Protein AF-A0AAD5MXT1-F1 (afdb_monomer_lite)

Structure (mmCIF, N/CA/C/O backbone):
data_AF-A0AAD5MXT1-F1
#
_entry.id   AF-A0AAD5MXT1-F1
#
loop_
_atom_site.group_PDB
_atom_site.id
_atom_site.type_symbol
_atom_site.label_atom_id
_atom_site.label_alt_id
_atom_site.label_comp_id
_atom_site.label_asym_id
_atom_site.label_entity_id
_atom_site.label_seq_id
_atom_site.pdbx_PDB_ins_code
_atom_site.Cartn_x
_atom_site.Cartn_y
_atom_site.Cartn_z
_atom_site.occupancy
_atom_site.B_iso_or_equiv
_atom_site.auth_seq_id
_atom_site.auth_comp_id
_atom_site.auth_asym_id
_atom_site.auth_atom_id
_atom_site.pdbx_PDB_model_num
ATOM 1 N N . MET A 1 1 ? -19.924 -10.671 -18.924 1.00 76.56 1 MET A N 1
ATOM 2 C CA . MET A 1 1 ? -18.960 -9.952 -18.059 1.00 76.56 1 MET A CA 1
ATOM 3 C C . MET A 1 1 ? -19.232 -8.459 -18.180 1.00 76.56 1 MET A C 1
ATOM 5 O O . MET A 1 1 ? -19.283 -7.972 -19.300 1.00 76.56 1 MET A O 1
ATOM 9 N N . LYS A 1 2 ? -19.501 -7.754 -17.072 1.00 89.62 2 LYS A N 1
ATOM 10 C CA . LYS A 1 2 ? -19.785 -6.307 -17.077 1.00 89.62 2 LYS A CA 1
ATOM 11 C C . LYS A 1 2 ? -18.537 -5.552 -16.626 1.00 89.62 2 LYS A C 1
ATOM 13 O O . LYS A 1 2 ? -18.068 -5.782 -15.517 1.00 89.62 2 LYS A O 1
ATOM 18 N N . LEU A 1 3 ? -18.019 -4.674 -17.481 1.00 90.25 3 LEU A N 1
ATOM 19 C CA . LEU A 1 3 ? -16.862 -3.827 -17.190 1.00 90.25 3 LEU A CA 1
ATOM 20 C C . LEU A 1 3 ? -17.314 -2.432 -16.747 1.00 90.25 3 LEU A C 1
ATOM 22 O O . LEU A 1 3 ? -18.352 -1.930 -17.187 1.00 90.25 3 LEU A O 1
ATOM 26 N N . TYR A 1 4 ? -16.527 -1.809 -15.876 1.00 90.69 4 TYR A N 1
ATOM 27 C CA . TYR A 1 4 ? -16.724 -0.433 -15.435 1.00 90.69 4 TYR A CA 1
ATOM 28 C C . TYR A 1 4 ? -15.491 0.386 -15.811 1.00 90.69 4 TYR A C 1
ATOM 30 O O . TYR A 1 4 ? -14.370 -0.090 -15.651 1.00 90.69 4 TYR A O 1
ATOM 38 N N . ASN A 1 5 ? -15.702 1.611 -16.297 1.00 92.31 5 ASN A N 1
ATOM 39 C CA . ASN A 1 5 ? -14.615 2.572 -16.447 1.00 92.31 5 ASN A CA 1
ATOM 40 C C . ASN A 1 5 ? -13.971 2.840 -15.078 1.00 92.31 5 ASN A C 1
ATOM 42 O O . ASN A 1 5 ? -14.668 2.879 -14.059 1.00 92.31 5 ASN A O 1
ATOM 46 N N . GLY A 1 6 ? -12.647 2.997 -15.058 1.00 91.06 6 GLY A N 1
ATOM 47 C CA . GLY A 1 6 ? -11.895 3.119 -13.811 1.00 91.06 6 GLY A CA 1
ATOM 48 C C . GLY A 1 6 ? -12.042 4.464 -13.100 1.00 91.06 6 GLY A C 1
ATOM 49 O O . GLY A 1 6 ? -11.763 4.549 -11.912 1.00 91.06 6 GLY A O 1
ATOM 50 N N . ASP A 1 7 ? -12.575 5.486 -13.766 1.00 92.06 7 ASP A N 1
ATOM 51 C CA . ASP A 1 7 ? -13.054 6.731 -13.146 1.00 92.06 7 ASP A CA 1
ATOM 52 C C . ASP A 1 7 ? -14.224 6.505 -12.169 1.00 92.06 7 ASP A C 1
ATOM 54 O O . ASP A 1 7 ? -14.456 7.313 -11.272 1.00 92.06 7 ASP A O 1
ATOM 58 N N . ARG A 1 8 ? -14.934 5.377 -12.296 1.00 93.94 8 ARG A N 1
ATOM 59 C CA . ARG A 1 8 ? -15.975 4.934 -11.354 1.00 93.94 8 ARG A CA 1
ATOM 60 C C . ARG A 1 8 ? -15.458 3.978 -10.284 1.00 93.94 8 ARG A C 1
ATOM 62 O O . ARG A 1 8 ? -16.256 3.451 -9.510 1.00 93.94 8 ARG A O 1
ATOM 69 N N . ILE A 1 9 ? -14.155 3.713 -10.259 1.00 93.69 9 ILE A N 1
ATOM 70 C CA . ILE A 1 9 ? -13.529 2.779 -9.330 1.00 93.69 9 ILE A CA 1
ATOM 71 C C . ILE A 1 9 ? -12.628 3.569 -8.392 1.00 93.69 9 ILE A C 1
ATOM 73 O O . ILE A 1 9 ? -11.723 4.278 -8.822 1.00 93.69 9 ILE A O 1
ATOM 77 N N . ARG A 1 10 ? -12.855 3.392 -7.090 1.00 94.88 10 ARG A N 1
ATOM 78 C CA . ARG A 1 10 ? -11.900 3.785 -6.060 1.00 94.88 10 ARG A CA 1
ATOM 79 C C . ARG A 1 10 ? -11.276 2.535 -5.475 1.00 94.88 10 ARG A C 1
ATOM 81 O O . ARG A 1 10 ? -11.991 1.684 -4.950 1.00 94.88 10 ARG A O 1
ATOM 88 N N . LEU A 1 11 ? -9.957 2.445 -5.556 1.00 95.50 11 LEU A N 1
ATOM 89 C CA . LEU A 1 11 ? -9.188 1.350 -4.987 1.00 95.50 11 LEU A CA 1
ATOM 90 C C . LEU A 1 11 ? -8.429 1.853 -3.762 1.00 95.50 11 LEU A C 1
ATOM 92 O O . LEU A 1 11 ? -7.671 2.816 -3.848 1.00 95.50 11 LEU A O 1
ATOM 96 N N . VAL A 1 12 ? -8.622 1.184 -2.630 1.00 96.25 12 VAL A N 1
ATOM 97 C CA . VAL A 1 12 ? -7.843 1.414 -1.412 1.00 96.25 12 VAL A CA 1
ATOM 98 C C . VAL A 1 12 ? -7.302 0.077 -0.940 1.00 96.25 12 VAL A C 1
ATOM 100 O O . VAL A 1 12 ? -8.065 -0.872 -0.763 1.00 96.25 12 VAL A O 1
ATOM 103 N N . THR A 1 13 ? -5.992 0.003 -0.738 1.00 96.75 13 THR A N 1
ATOM 104 C CA . THR A 1 13 ? -5.317 -1.193 -0.220 1.00 96.75 13 THR A CA 1
ATOM 105 C C . THR A 1 13 ? -4.475 -0.847 0.998 1.00 96.75 13 THR A C 1
ATOM 107 O O . THR A 1 13 ? -3.973 0.269 1.093 1.00 96.75 13 THR A O 1
ATOM 110 N N . PHE A 1 14 ? -4.264 -1.811 1.889 1.00 96.06 14 PHE A N 1
ATOM 111 C CA . PHE A 1 14 ? -3.493 -1.651 3.124 1.00 96.06 14 PHE A CA 1
ATOM 112 C C . PHE A 1 14 ? -2.289 -2.584 3.087 1.00 96.06 14 PHE A C 1
ATOM 114 O O . PHE A 1 14 ? -2.472 -3.773 2.832 1.00 96.06 14 PHE A O 1
ATOM 121 N N . GLY A 1 15 ? -1.081 -2.048 3.275 1.00 95.12 15 GLY A N 1
ATOM 122 C CA . GLY A 1 15 ? 0.143 -2.858 3.309 1.00 95.12 15 GLY A CA 1
ATOM 123 C C . GLY A 1 15 ? 0.379 -3.648 2.026 1.00 95.12 15 GLY A C 1
ATOM 124 O O . GLY A 1 15 ? 0.850 -4.777 2.074 1.00 95.12 15 GLY A O 1
ATOM 125 N N . GLN A 1 16 ? -0.044 -3.102 0.883 1.00 96.12 16 GLN A N 1
ATOM 126 C CA . GLN A 1 16 ? 0.029 -3.804 -0.394 1.00 96.12 16 GLN A CA 1
ATOM 127 C C . GLN A 1 16 ? 1.500 -3.989 -0.795 1.00 96.12 16 GLN A C 1
ATOM 129 O O . GLN A 1 16 ? 2.206 -2.981 -0.843 1.00 96.12 16 GLN A O 1
ATOM 134 N N . PRO A 1 17 ? 1.947 -5.215 -1.123 1.00 95.25 17 PRO A N 1
ATOM 135 C CA . PRO A 1 17 ? 3.255 -5.437 -1.732 1.00 95.25 17 PRO A CA 1
ATOM 136 C C . PRO A 1 17 ? 3.327 -4.820 -3.134 1.00 95.25 17 PRO A C 1
ATOM 138 O O . PRO A 1 17 ? 2.305 -4.461 -3.719 1.00 95.25 17 PRO A O 1
ATOM 141 N N . ARG A 1 18 ? 4.525 -4.724 -3.711 1.00 94.94 18 ARG A N 1
ATOM 142 C CA . ARG A 1 18 ? 4.672 -4.424 -5.140 1.00 94.94 18 ARG A CA 1
ATOM 143 C C . ARG A 1 18 ? 4.085 -5.579 -5.958 1.00 94.94 18 ARG A C 1
ATOM 145 O O . ARG A 1 18 ? 4.188 -6.743 -5.573 1.00 94.94 18 ARG A O 1
ATOM 152 N N . THR A 1 19 ? 3.427 -5.262 -7.070 1.00 95.25 19 THR A N 1
ATOM 153 C CA . THR A 1 19 ? 2.551 -6.223 -7.774 1.00 95.25 19 THR A CA 1
ATOM 154 C C . THR A 1 19 ? 2.938 -6.501 -9.220 1.00 95.25 19 THR A C 1
ATOM 156 O O . THR A 1 19 ? 2.463 -7.482 -9.787 1.00 95.25 19 THR A O 1
ATOM 159 N N . GLY A 1 20 ? 3.812 -5.693 -9.811 1.00 95.56 20 GLY A N 1
ATOM 160 C CA . GLY A 1 20 ? 4.291 -5.916 -11.167 1.00 95.56 20 GLY A CA 1
ATOM 161 C C . GLY A 1 20 ? 5.475 -5.029 -11.511 1.00 95.56 20 GLY A C 1
ATOM 162 O O . GLY A 1 20 ? 5.995 -4.310 -10.657 1.00 95.56 20 GLY A O 1
ATOM 163 N N . ASP A 1 21 ? 5.883 -5.098 -12.770 1.00 96.00 21 ASP A N 1
ATOM 164 C CA . ASP A 1 21 ? 6.938 -4.267 -13.334 1.00 96.00 21 ASP A CA 1
ATOM 165 C C . ASP A 1 21 ? 6.482 -2.811 -13.563 1.00 96.00 21 ASP A C 1
ATOM 167 O O . ASP A 1 21 ? 5.375 -2.389 -13.202 1.00 96.00 21 ASP A O 1
ATOM 171 N N . VAL A 1 22 ? 7.369 -2.013 -14.159 1.00 94.44 22 VAL A N 1
ATOM 172 C CA . VAL A 1 22 ? 7.110 -0.600 -14.447 1.00 94.44 22 VAL A CA 1
ATOM 173 C C . VAL A 1 22 ? 5.947 -0.412 -15.428 1.00 94.44 22 VAL A C 1
ATOM 175 O O . VAL A 1 22 ? 5.147 0.511 -15.254 1.00 94.44 22 VAL A O 1
ATOM 178 N N . ASP A 1 23 ? 5.794 -1.300 -16.412 1.00 96.75 23 ASP A N 1
ATOM 179 C CA . ASP A 1 23 ? 4.727 -1.213 -17.409 1.00 96.75 23 ASP A CA 1
ATOM 180 C C . ASP A 1 23 ? 3.368 -1.491 -16.765 1.00 96.75 23 ASP A C 1
ATOM 182 O O . ASP A 1 23 ? 2.402 -0.753 -16.994 1.00 96.75 23 ASP A O 1
ATOM 186 N N . PHE A 1 24 ? 3.302 -2.487 -15.880 1.00 96.06 24 PHE A N 1
ATOM 187 C CA . PHE A 1 24 ? 2.125 -2.760 -15.066 1.00 96.06 24 PHE A CA 1
ATOM 188 C C . PHE A 1 24 ? 1.768 -1.567 -14.171 1.00 96.06 24 PHE A C 1
ATOM 190 O O . PHE A 1 24 ? 0.614 -1.128 -14.157 1.00 96.06 24 PHE A O 1
ATOM 197 N N . ALA A 1 25 ? 2.742 -0.997 -13.457 1.00 94.56 25 ALA A N 1
ATOM 198 C CA . ALA A 1 25 ? 2.515 0.145 -12.573 1.00 94.56 25 ALA A CA 1
ATOM 199 C C . ALA A 1 25 ? 1.969 1.371 -13.334 1.00 94.56 25 ALA A C 1
ATOM 201 O O . ALA A 1 25 ? 1.027 2.036 -12.876 1.00 94.56 25 ALA A O 1
ATOM 202 N N . LEU A 1 26 ? 2.515 1.651 -14.523 1.00 94.19 26 LEU A N 1
ATOM 203 C CA . LEU A 1 26 ? 2.065 2.732 -15.402 1.00 94.19 26 LEU A CA 1
ATOM 204 C C . LEU A 1 26 ? 0.673 2.464 -15.988 1.00 94.19 26 LEU A C 1
ATOM 206 O O . LEU A 1 26 ? -0.168 3.373 -16.012 1.00 94.19 26 LEU A O 1
ATOM 210 N N . ALA A 1 27 ? 0.401 1.232 -16.422 1.00 95.19 27 ALA A N 1
ATOM 211 C CA . ALA A 1 27 ? -0.908 0.830 -16.926 1.00 95.19 27 ALA A CA 1
ATOM 212 C C . ALA A 1 27 ? -1.984 0.948 -15.838 1.00 95.19 27 ALA A C 1
ATOM 214 O O . ALA A 1 27 ? -3.019 1.581 -16.065 1.00 95.19 27 ALA A O 1
ATOM 215 N N . HIS A 1 28 ? -1.709 0.446 -14.632 1.00 94.50 28 HIS A N 1
ATOM 216 C CA . HIS A 1 28 ? -2.618 0.538 -13.493 1.00 94.50 28 HIS A CA 1
ATOM 217 C C . HIS A 1 28 ? -2.944 1.996 -13.152 1.00 94.50 28 HIS A C 1
ATOM 219 O O . HIS A 1 28 ? -4.116 2.360 -13.046 1.00 94.50 28 HIS A O 1
ATOM 225 N N . LYS A 1 29 ? -1.921 2.861 -13.064 1.00 91.12 29 LYS A N 1
ATOM 226 C CA . LYS A 1 29 ? -2.098 4.308 -12.848 1.00 91.12 29 LYS A CA 1
ATOM 227 C C . LYS A 1 29 ? -3.028 4.935 -13.893 1.00 91.12 29 LYS A C 1
ATOM 229 O O . LYS A 1 29 ? -3.853 5.778 -13.551 1.00 91.12 29 LYS A O 1
ATOM 234 N N . LYS A 1 30 ? -2.891 4.550 -15.166 1.00 93.00 30 LYS A N 1
ATOM 235 C CA . LYS A 1 30 ? -3.715 5.079 -16.263 1.00 93.00 30 LYS A CA 1
ATOM 236 C C . LYS A 1 30 ? -5.157 4.573 -16.201 1.00 93.00 30 LYS A C 1
ATOM 238 O O . LYS A 1 30 ? -6.073 5.315 -16.545 1.00 93.00 30 LYS A O 1
ATOM 243 N N . GLN A 1 31 ? -5.357 3.320 -15.802 1.00 93.56 31 GLN A N 1
ATOM 244 C CA . GLN A 1 31 ? -6.675 2.690 -15.787 1.00 93.56 31 GLN A CA 1
ATOM 245 C C . GLN A 1 31 ? -7.490 3.052 -14.544 1.00 93.56 31 GLN A C 1
ATOM 247 O O . GLN A 1 31 ? -8.694 3.252 -14.674 1.00 93.56 31 GLN A O 1
ATOM 252 N N . ILE A 1 32 ? -6.867 3.159 -13.365 1.00 93.50 32 ILE A N 1
ATOM 253 C CA . ILE A 1 32 ? -7.542 3.424 -12.084 1.00 93.50 32 ILE A CA 1
ATOM 254 C C . ILE A 1 32 ? -6.902 4.639 -11.407 1.00 93.50 32 ILE A C 1
ATOM 256 O O . ILE A 1 32 ? -6.041 4.523 -10.531 1.00 93.50 32 ILE A O 1
ATOM 260 N N . ALA A 1 33 ? -7.358 5.827 -11.807 1.00 88.00 33 ALA A N 1
ATOM 261 C CA . ALA A 1 33 ? -6.813 7.093 -11.318 1.00 88.00 33 ALA A CA 1
ATOM 262 C C . ALA A 1 33 ? -7.036 7.308 -9.808 1.00 88.00 33 ALA A C 1
ATOM 264 O O . ALA A 1 33 ? -6.206 7.924 -9.149 1.00 88.00 33 ALA A O 1
ATOM 265 N N . GLN A 1 34 ? -8.137 6.794 -9.243 1.00 92.44 34 GLN A N 1
ATOM 266 C CA . GLN A 1 34 ? -8.428 6.888 -7.807 1.00 92.44 34 GLN A CA 1
ATOM 267 C C . GLN A 1 34 ? -7.930 5.646 -7.054 1.00 92.44 34 GLN A C 1
ATOM 269 O O . GLN A 1 34 ? -8.727 4.913 -6.463 1.00 92.44 34 GLN A O 1
ATOM 274 N N . SER A 1 35 ? -6.619 5.395 -7.092 1.00 93.81 35 SER A N 1
ATOM 275 C CA . SER A 1 35 ? -5.983 4.284 -6.376 1.00 93.81 35 SER A CA 1
ATOM 276 C C . SER A 1 35 ? -5.013 4.768 -5.295 1.00 93.81 35 SER A C 1
ATOM 278 O O . SER A 1 35 ? -4.134 5.588 -5.542 1.00 93.81 35 SER A O 1
ATOM 280 N N . PHE A 1 36 ? -5.185 4.248 -4.078 1.00 94.06 36 PHE A N 1
ATOM 281 C CA . PHE A 1 36 ? -4.401 4.628 -2.905 1.00 94.06 36 PHE A CA 1
ATOM 282 C C . PHE A 1 36 ? -3.902 3.388 -2.167 1.00 94.06 36 PHE A C 1
ATOM 284 O O . PHE A 1 36 ? -4.683 2.492 -1.835 1.00 94.06 36 PHE A O 1
ATOM 291 N N . ARG A 1 37 ? -2.606 3.352 -1.863 1.00 95.88 37 ARG A N 1
ATOM 292 C CA . ARG A 1 37 ? -2.011 2.358 -0.966 1.00 95.88 37 ARG A CA 1
ATOM 293 C C . ARG A 1 37 ? -1.737 3.013 0.376 1.00 95.88 37 ARG A C 1
ATOM 295 O O . ARG A 1 37 ? -1.020 4.002 0.440 1.00 95.88 37 ARG A O 1
ATOM 302 N N . VAL A 1 38 ? -2.299 2.470 1.444 1.00 96.31 38 VAL A N 1
ATOM 303 C CA . VAL A 1 38 ? -2.043 2.926 2.807 1.00 96.31 38 VAL A CA 1
ATOM 304 C C . VAL A 1 38 ? -0.915 2.084 3.395 1.00 96.31 38 VAL A C 1
ATOM 306 O O . VAL A 1 38 ? -1.048 0.863 3.504 1.00 96.31 38 VAL A O 1
ATOM 309 N N . ALA A 1 39 ? 0.180 2.733 3.781 1.00 94.88 39 ALA A N 1
ATOM 310 C CA . ALA A 1 39 ? 1.337 2.107 4.414 1.00 94.88 39 ALA A CA 1
ATOM 311 C C . ALA A 1 39 ? 1.496 2.619 5.850 1.00 94.88 39 ALA A C 1
ATOM 313 O O . ALA A 1 39 ? 1.259 3.798 6.137 1.00 94.88 39 ALA A O 1
ATOM 314 N N . HIS A 1 40 ? 1.883 1.729 6.764 1.00 94.69 40 HIS A N 1
ATOM 315 C CA . HIS A 1 40 ? 1.940 2.024 8.192 1.00 94.69 40 HIS A CA 1
ATOM 316 C C . HIS A 1 40 ? 3.347 1.815 8.749 1.00 94.69 40 HIS A C 1
ATOM 318 O O . HIS A 1 40 ? 3.853 0.700 8.803 1.00 94.69 40 HIS A O 1
ATOM 324 N N . SER A 1 41 ? 3.947 2.899 9.234 1.00 93.06 41 SER A N 1
ATOM 325 C CA . SER A 1 41 ? 5.176 2.919 10.025 1.00 93.06 41 SER A CA 1
ATOM 326 C C . SER A 1 41 ? 6.318 2.130 9.371 1.00 93.06 41 SER A C 1
ATOM 328 O O . SER A 1 41 ? 6.902 2.619 8.408 1.00 93.06 41 SER A O 1
ATOM 330 N N . ARG A 1 42 ? 6.666 0.953 9.899 1.00 93.38 42 ARG A N 1
ATOM 331 C CA . ARG A 1 42 ? 7.749 0.092 9.411 1.00 93.38 42 ARG A CA 1
ATOM 332 C C . ARG A 1 42 ? 7.211 -1.184 8.773 1.00 93.38 42 ARG A C 1
ATOM 334 O O . ARG A 1 42 ? 7.899 -2.193 8.779 1.00 93.38 42 ARG A O 1
ATOM 341 N N . ASP A 1 43 ? 5.973 -1.187 8.293 1.00 93.81 43 ASP A N 1
ATOM 342 C CA . ASP A 1 43 ? 5.395 -2.329 7.589 1.00 93.81 43 ASP A CA 1
ATOM 343 C C . ASP A 1 43 ? 6.333 -2.809 6.468 1.00 93.81 43 ASP A C 1
ATOM 345 O O . ASP A 1 43 ? 6.645 -2.064 5.545 1.00 93.81 43 ASP A O 1
ATOM 349 N N . ILE A 1 44 ? 6.790 -4.060 6.566 1.00 93.19 44 ILE A N 1
ATOM 350 C CA . ILE A 1 44 ? 7.727 -4.650 5.605 1.00 93.19 44 ILE A CA 1
ATOM 351 C C . ILE A 1 44 ? 7.073 -4.969 4.259 1.00 93.19 44 ILE A C 1
ATOM 353 O O . ILE A 1 44 ? 7.755 -5.019 3.238 1.00 93.19 44 ILE A O 1
ATOM 357 N N . VAL A 1 45 ? 5.764 -5.220 4.242 1.00 95.00 45 VAL A N 1
ATOM 358 C CA . VAL A 1 45 ? 5.095 -5.827 3.089 1.00 95.00 45 VAL A CA 1
ATOM 359 C C . VAL A 1 45 ? 5.114 -4.914 1.861 1.00 95.00 45 VAL A C 1
ATOM 361 O O . VAL A 1 45 ? 5.466 -5.415 0.793 1.00 95.00 45 VAL A O 1
ATOM 364 N N . PRO A 1 46 ? 4.868 -3.591 1.963 1.00 93.81 46 PRO A N 1
ATOM 365 C CA . PRO A 1 46 ? 5.029 -2.680 0.833 1.00 93.81 46 PRO A CA 1
ATOM 366 C C . PRO A 1 46 ? 6.426 -2.660 0.215 1.00 93.81 46 PRO A C 1
ATOM 368 O O . PRO A 1 46 ? 6.566 -2.287 -0.945 1.00 93.81 46 PRO A O 1
ATOM 371 N N . HIS A 1 47 ? 7.464 -3.083 0.933 1.00 91.25 47 HIS A N 1
ATOM 372 C CA . HIS A 1 47 ? 8.826 -3.099 0.402 1.00 91.25 47 HIS A CA 1
ATOM 373 C C . HIS A 1 47 ? 9.166 -4.374 -0.375 1.00 91.25 47 HIS A C 1
ATOM 375 O O . HIS A 1 47 ? 10.290 -4.485 -0.864 1.00 91.25 47 HIS A O 1
ATOM 381 N N . LEU A 1 48 ? 8.225 -5.311 -0.525 1.00 92.38 48 LEU A N 1
ATOM 382 C CA . LEU A 1 48 ? 8.426 -6.584 -1.215 1.00 92.38 48 LEU A CA 1
ATOM 383 C C . LEU A 1 48 ? 7.466 -6.734 -2.406 1.00 92.38 48 LEU A C 1
ATOM 385 O O . LEU A 1 48 ? 6.329 -6.283 -2.302 1.00 92.38 48 LEU A O 1
ATOM 389 N N . PRO A 1 49 ? 7.865 -7.407 -3.502 1.00 93.69 49 PRO A N 1
ATOM 390 C CA . PRO A 1 49 ? 9.247 -7.734 -3.881 1.00 93.69 49 PRO A CA 1
ATOM 391 C C . PRO A 1 49 ? 10.109 -6.471 -4.064 1.00 93.69 49 PRO A C 1
ATOM 393 O O . PRO A 1 49 ? 9.573 -5.368 -4.194 1.00 93.69 49 PRO A O 1
ATOM 396 N N . LEU A 1 50 ? 11.435 -6.600 -4.021 1.00 90.50 50 LEU A N 1
ATOM 397 C CA . LEU A 1 50 ? 12.377 -5.474 -4.035 1.00 90.50 50 LEU A CA 1
ATOM 398 C C . LEU A 1 50 ? 12.434 -4.783 -5.403 1.00 90.50 50 LEU A C 1
ATOM 400 O O . LEU A 1 50 ? 12.640 -5.420 -6.431 1.00 90.50 50 LEU A O 1
ATOM 404 N N . GLU A 1 51 ? 12.375 -3.453 -5.414 1.00 88.81 51 GLU A N 1
ATOM 405 C CA . GLU A 1 51 ? 12.445 -2.674 -6.657 1.00 88.81 51 GLU A CA 1
ATOM 406 C C . GLU A 1 51 ? 13.795 -2.803 -7.375 1.00 88.81 51 GLU A C 1
ATOM 408 O O . GLU A 1 51 ? 13.848 -3.087 -8.568 1.00 88.81 51 GLU A O 1
ATOM 413 N N . VAL A 1 52 ? 14.900 -2.641 -6.644 1.00 87.00 52 VAL A N 1
ATOM 414 C CA . VAL A 1 52 ? 16.245 -2.558 -7.242 1.00 87.00 52 VAL A CA 1
ATOM 415 C C . VAL A 1 52 ? 16.713 -3.893 -7.826 1.00 87.00 52 VAL A C 1
ATOM 417 O O . VAL A 1 52 ? 17.391 -3.904 -8.849 1.00 87.00 52 VAL A O 1
ATOM 420 N N . ILE A 1 53 ? 16.382 -5.005 -7.166 1.00 90.44 53 ILE A N 1
ATOM 421 C CA . ILE A 1 53 ? 16.897 -6.338 -7.517 1.00 90.44 53 ILE A CA 1
ATOM 422 C C . ILE A 1 53 ? 15.887 -7.119 -8.360 1.00 90.44 53 ILE A C 1
ATOM 424 O O . ILE A 1 53 ? 16.284 -7.836 -9.272 1.00 90.44 53 ILE A O 1
ATOM 428 N N . GLU A 1 54 ? 14.593 -6.996 -8.059 1.00 91.75 54 GLU A N 1
ATOM 429 C CA . GLU A 1 54 ? 13.548 -7.811 -8.690 1.00 91.75 54 GLU A CA 1
ATOM 430 C C . GLU A 1 54 ? 12.729 -7.022 -9.721 1.00 91.75 54 GLU A C 1
ATOM 432 O O . GLU A 1 54 ? 11.909 -7.612 -10.418 1.00 91.75 54 GLU A O 1
ATOM 437 N N . HIS A 1 55 ? 12.962 -5.710 -9.853 1.00 94.19 55 HIS A N 1
ATOM 438 C CA . HIS A 1 55 ? 12.296 -4.827 -10.819 1.00 94.19 55 HIS A CA 1
ATOM 439 C C . HIS A 1 55 ? 10.773 -4.760 -10.663 1.00 94.19 55 HIS A C 1
ATOM 441 O O . HIS A 1 55 ? 10.037 -4.609 -11.639 1.00 94.19 55 HIS A O 1
ATOM 447 N N . TYR A 1 56 ? 10.303 -4.829 -9.416 1.00 95.00 56 TYR A N 1
ATOM 448 C CA . TYR A 1 56 ? 8.908 -4.583 -9.074 1.00 95.00 56 TYR A CA 1
ATOM 449 C C . TYR A 1 56 ? 8.698 -3.128 -8.679 1.00 95.00 56 TYR A C 1
ATOM 451 O O . TYR A 1 56 ? 9.488 -2.561 -7.931 1.00 95.00 56 TYR A O 1
ATOM 459 N N . TYR A 1 57 ? 7.593 -2.544 -9.124 1.00 93.69 57 TYR A N 1
ATOM 460 C CA . TYR A 1 57 ? 7.260 -1.145 -8.897 1.00 93.69 57 TYR A CA 1
ATOM 461 C C . TYR A 1 57 ? 5.854 -1.032 -8.324 1.00 93.69 57 TYR A C 1
ATOM 463 O O . TYR A 1 57 ? 4.946 -1.793 -8.673 1.00 93.69 57 TYR A O 1
ATOM 471 N N . HIS A 1 58 ? 5.646 -0.056 -7.444 1.00 94.31 58 HIS A N 1
ATOM 472 C CA . HIS A 1 58 ? 4.285 0.295 -7.073 1.00 94.31 58 HIS A CA 1
ATOM 473 C C . HIS A 1 58 ? 3.632 1.172 -8.135 1.00 94.31 58 HIS A C 1
ATOM 475 O O . HIS A 1 58 ? 4.261 2.031 -8.754 1.00 94.31 58 HIS A O 1
ATOM 481 N N . HIS A 1 59 ? 2.314 1.037 -8.259 1.00 92.69 59 HIS A N 1
ATOM 482 C CA . HIS A 1 59 ? 1.486 2.069 -8.881 1.00 92.69 59 HIS A CA 1
ATOM 483 C C . HIS A 1 59 ? 1.457 3.350 -8.009 1.00 92.69 59 HIS A C 1
ATOM 485 O O . HIS A 1 59 ? 1.999 3.374 -6.911 1.00 92.69 59 HIS A O 1
ATOM 491 N N . LYS A 1 60 ? 0.819 4.441 -8.444 1.00 87.19 60 LYS A N 1
ATOM 492 C CA . LYS A 1 60 ? 0.504 5.592 -7.559 1.00 87.19 60 LYS A CA 1
ATOM 493 C C . LYS A 1 60 ? -0.843 5.379 -6.842 1.00 87.19 60 LYS A C 1
ATOM 495 O O . LYS A 1 60 ? -1.630 4.584 -7.344 1.00 87.19 60 LYS A O 1
ATOM 500 N N . SER A 1 61 ? -1.176 6.012 -5.718 1.00 91.25 61 SER A N 1
A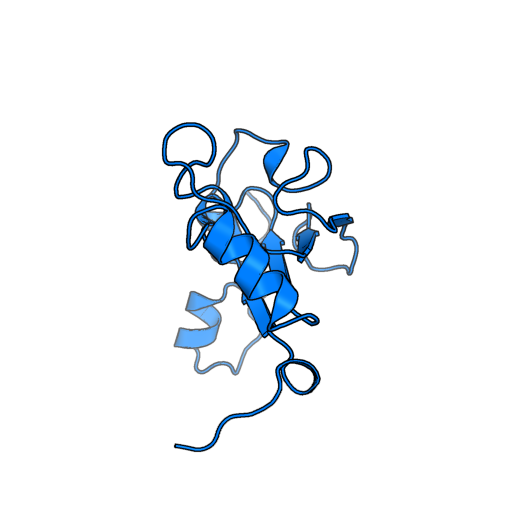TOM 501 C CA . SER A 1 61 ? -0.385 6.897 -4.830 1.00 91.25 61 SER A CA 1
ATOM 502 C C . SER A 1 61 ? -0.274 6.278 -3.422 1.00 91.25 61 SER A C 1
ATOM 504 O O . SER A 1 61 ? -1.090 5.427 -3.058 1.00 91.25 61 SER A O 1
ATOM 506 N N . GLU A 1 62 ? 0.714 6.680 -2.620 1.00 94.38 62 GLU A N 1
ATOM 507 C CA . GLU A 1 62 ? 0.921 6.178 -1.254 1.00 94.38 62 GLU A CA 1
ATOM 508 C C . GLU A 1 62 ? 0.421 7.172 -0.194 1.00 94.38 62 GLU A C 1
ATOM 510 O O . GLU A 1 62 ? 0.782 8.344 -0.195 1.00 94.38 62 GLU A O 1
ATOM 515 N N . VAL A 1 63 ? -0.365 6.682 0.764 1.00 95.44 63 VAL A N 1
ATOM 516 C CA . VAL A 1 63 ? -0.742 7.394 1.988 1.00 95.44 63 VAL A CA 1
ATOM 517 C C . VAL A 1 63 ? 0.023 6.768 3.150 1.00 95.44 63 VAL A C 1
ATOM 519 O O . VAL A 1 63 ? -0.324 5.686 3.630 1.00 95.44 63 VAL A O 1
ATOM 522 N N . PHE A 1 64 ? 1.070 7.445 3.605 1.00 95.06 64 PHE A N 1
ATOM 523 C CA . PHE A 1 64 ? 1.998 6.921 4.596 1.00 95.06 64 PHE A CA 1
ATOM 524 C C . PHE A 1 64 ? 1.746 7.496 5.991 1.00 95.06 64 PHE A C 1
ATOM 526 O O . PHE A 1 64 ? 1.819 8.708 6.211 1.00 95.06 64 PHE A O 1
ATOM 533 N N . TYR A 1 65 ? 1.513 6.614 6.960 1.00 94.81 65 TYR A N 1
ATOM 534 C CA . TYR A 1 65 ? 1.374 6.969 8.370 1.00 94.81 65 TYR A CA 1
ATOM 535 C C . TYR A 1 65 ? 2.629 6.592 9.148 1.00 94.81 65 TYR A C 1
ATOM 537 O O . TYR A 1 65 ? 2.867 5.422 9.420 1.00 94.81 65 TYR A O 1
ATOM 545 N N . ASN A 1 66 ? 3.393 7.582 9.604 1.00 92.69 66 ASN A N 1
ATOM 546 C CA . ASN A 1 66 ? 4.524 7.370 10.513 1.00 92.69 66 ASN A CA 1
ATOM 547 C C . ASN A 1 66 ? 4.125 7.572 11.988 1.00 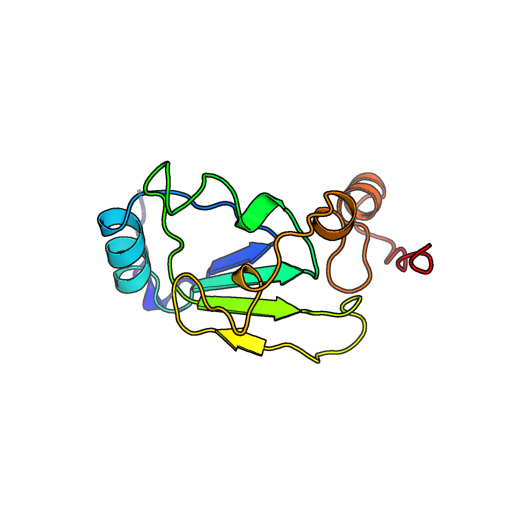92.69 66 ASN A C 1
ATOM 549 O O . ASN A 1 66 ? 4.788 8.283 12.743 1.00 92.69 66 ASN A O 1
ATOM 553 N N . ASN A 1 67 ? 2.986 7.012 12.376 1.00 90.94 67 ASN A N 1
ATOM 554 C CA . ASN A 1 67 ? 2.448 7.005 13.735 1.00 90.94 67 ASN A CA 1
ATOM 555 C C . ASN A 1 67 ? 1.544 5.775 13.899 1.00 90.94 67 ASN A C 1
ATOM 557 O O . ASN A 1 67 ? 1.372 5.011 12.961 1.00 90.94 67 ASN A O 1
ATOM 561 N N . ASN A 1 68 ? 0.924 5.615 15.065 1.00 89.44 68 ASN A N 1
ATOM 562 C CA . ASN A 1 68 ? 0.008 4.510 15.375 1.00 89.44 68 ASN A CA 1
ATOM 563 C C . ASN A 1 68 ? -1.395 4.620 14.729 1.00 89.44 68 ASN A C 1
ATOM 565 O O . ASN A 1 68 ? -2.306 3.877 15.106 1.00 89.44 68 ASN A O 1
ATOM 569 N N . MET A 1 69 ? -1.589 5.559 13.798 1.00 92.25 69 MET A N 1
ATOM 570 C CA . MET A 1 69 ? -2.833 5.824 13.070 1.00 92.25 69 MET A CA 1
ATOM 571 C C . MET A 1 69 ? -4.041 6.177 13.955 1.00 92.25 69 MET A C 1
ATOM 573 O O . MET A 1 69 ? -5.181 6.016 13.525 1.00 92.25 69 MET A O 1
ATOM 577 N N . THR A 1 70 ? -3.827 6.674 15.181 1.00 89.75 70 THR A N 1
ATOM 578 C CA . THR A 1 70 ? -4.916 7.222 16.019 1.00 89.75 70 THR A CA 1
ATOM 579 C C . THR A 1 70 ? -5.310 8.643 15.618 1.00 89.75 70 THR A C 1
ATOM 581 O O . THR A 1 70 ? -6.386 9.112 15.977 1.00 89.75 70 THR A O 1
ATOM 584 N N . THR A 1 71 ? -4.449 9.331 14.864 1.00 91.19 71 THR A N 1
ATOM 585 C CA . THR A 1 71 ? -4.694 10.666 14.312 1.00 91.19 71 THR A CA 1
ATOM 586 C C . THR A 1 71 ? -4.468 10.657 12.805 1.00 91.19 71 THR A C 1
ATOM 588 O O . THR A 1 71 ? -3.674 9.872 12.285 1.00 91.19 71 THR A O 1
ATOM 591 N N . ALA A 1 72 ? -5.146 11.552 12.086 1.00 92.88 72 ALA A N 1
ATOM 592 C CA . ALA A 1 72 ? -5.008 11.713 10.639 1.00 92.88 72 ALA A CA 1
ATOM 593 C C . ALA A 1 72 ? -3.747 12.513 10.249 1.00 92.88 72 ALA A C 1
ATOM 595 O O . ALA A 1 72 ? -3.814 13.433 9.442 1.00 92.88 72 ALA A O 1
ATOM 596 N N . ASN A 1 73 ? -2.600 12.175 10.840 1.00 94.69 73 ASN A N 1
ATOM 597 C CA . ASN A 1 73 ? -1.306 12.758 10.498 1.00 94.69 73 ASN A CA 1
ATOM 598 C C . ASN A 1 73 ? -0.549 11.783 9.582 1.00 94.69 73 ASN A C 1
ATOM 600 O O . ASN A 1 73 ? -0.005 10.783 10.054 1.00 94.69 73 ASN A O 1
ATOM 604 N N . TYR A 1 74 ? -0.584 12.050 8.277 1.00 94.38 74 TYR A N 1
ATOM 605 C CA . TYR A 1 74 ? 0.001 11.220 7.225 1.00 94.38 74 TYR A CA 1
ATOM 606 C C . TYR A 1 74 ? 0.653 12.080 6.141 1.00 94.38 74 TYR A C 1
ATOM 608 O O . TYR A 1 74 ? 0.358 13.267 6.006 1.00 94.38 74 TYR A O 1
ATOM 616 N N . ILE A 1 75 ? 1.516 11.452 5.347 1.00 93.75 75 ILE A N 1
ATOM 617 C CA . ILE A 1 75 ? 2.143 12.035 4.159 1.00 93.75 75 ILE A CA 1
ATOM 618 C C . ILE A 1 75 ? 1.511 11.374 2.933 1.00 93.75 75 ILE A C 1
ATOM 620 O O . ILE A 1 75 ? 1.346 10.156 2.910 1.00 93.75 75 ILE A O 1
ATOM 624 N N . ASN A 1 76 ? 1.128 12.165 1.932 1.00 92.75 76 ASN A N 1
ATOM 625 C CA . ASN A 1 76 ? 0.692 11.645 0.638 1.00 92.75 76 ASN A CA 1
ATOM 626 C C . ASN A 1 76 ? 1.852 11.758 -0.352 1.00 92.75 76 ASN A C 1
ATOM 628 O O . ASN A 1 76 ? 2.268 12.871 -0.676 1.00 92.75 76 ASN A O 1
ATOM 632 N N . CYS A 1 77 ? 2.353 10.620 -0.818 1.00 90.06 77 CYS A N 1
ATOM 633 C CA . CYS A 1 77 ? 3.340 10.557 -1.881 1.00 90.06 77 CYS A CA 1
ATOM 634 C C . CYS A 1 77 ? 2.640 10.188 -3.182 1.00 90.06 77 CYS A C 1
ATOM 636 O O . CYS A 1 77 ? 2.087 9.098 -3.347 1.00 90.06 77 CYS A O 1
ATOM 638 N N . ASP A 1 78 ? 2.675 11.120 -4.128 1.00 84.38 78 ASP A N 1
ATOM 639 C CA . ASP A 1 78 ? 2.138 10.902 -5.461 1.00 84.38 78 ASP A CA 1
ATOM 640 C C . ASP A 1 78 ? 3.183 10.253 -6.376 1.00 84.38 78 ASP A C 1
ATOM 642 O O . ASP A 1 78 ? 3.303 10.623 -7.529 1.00 84.38 78 ASP A O 1
ATOM 646 N N . ASP A 1 79 ? 3.991 9.313 -5.914 1.00 75.00 79 ASP A N 1
ATOM 647 C CA . ASP A 1 79 ? 4.907 8.539 -6.753 1.00 75.00 79 ASP A CA 1
ATOM 648 C C . ASP A 1 79 ? 4.859 7.053 -6.359 1.00 75.00 79 ASP A C 1
ATOM 650 O O . ASP A 1 79 ? 4.130 6.649 -5.449 1.00 75.00 79 ASP A O 1
ATOM 654 N N . GLY A 1 80 ? 5.520 6.204 -7.148 1.00 62.19 80 GLY A N 1
ATOM 655 C CA . GLY A 1 80 ? 5.583 4.757 -6.904 1.00 62.19 80 GLY A CA 1
ATOM 656 C C . GLY A 1 80 ? 6.558 4.370 -5.784 1.00 62.19 80 GLY A C 1
ATOM 657 O O . GLY A 1 80 ? 6.772 3.184 -5.566 1.00 62.19 80 GLY A O 1
ATOM 658 N N . GLY A 1 81 ? 7.146 5.352 -5.098 1.00 67.50 81 GLY A N 1
ATOM 659 C CA . GLY A 1 81 ? 8.182 5.167 -4.092 1.00 67.50 81 GLY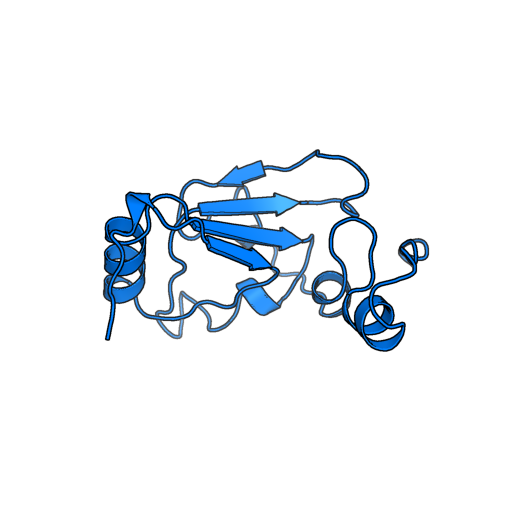 A CA 1
ATOM 660 C C . GLY A 1 81 ? 8.904 6.487 -3.839 1.00 67.50 81 GLY A C 1
ATOM 661 O O . GLY A 1 81 ? 9.516 7.049 -4.750 1.00 67.50 81 GLY A O 1
ATOM 662 N N . SER A 1 82 ? 8.822 6.991 -2.605 1.00 74.62 82 SER A N 1
ATOM 663 C CA . SER A 1 82 ? 9.442 8.255 -2.200 1.00 74.62 82 SER A CA 1
ATOM 664 C C . SER A 1 82 ? 10.244 8.087 -0.922 1.00 74.62 82 SER A C 1
ATOM 666 O O . SER A 1 82 ? 9.755 7.543 0.070 1.00 74.62 82 SER A O 1
ATOM 668 N N . SER A 1 83 ? 11.426 8.705 -0.880 1.00 78.50 83 SER A N 1
ATOM 669 C CA . SER A 1 83 ? 12.201 8.882 0.356 1.00 78.50 83 SER A CA 1
ATOM 670 C C . SER A 1 83 ? 11.506 9.785 1.389 1.00 78.50 83 SER A C 1
ATOM 672 O O . SER A 1 83 ? 11.988 9.929 2.514 1.00 78.50 83 SER A O 1
ATOM 674 N N . GLN A 1 84 ? 10.369 10.397 1.045 1.00 83.44 84 GLN A N 1
ATOM 675 C CA . GLN A 1 84 ? 9.504 11.102 1.995 1.00 83.44 84 GLN A CA 1
ATOM 676 C C . GLN A 1 84 ? 8.479 10.175 2.672 1.00 83.44 84 GLN A C 1
ATOM 678 O O . GLN A 1 84 ? 8.010 10.503 3.766 1.00 83.44 84 GLN A O 1
ATOM 683 N N . CYS A 1 85 ? 8.168 9.022 2.068 1.00 89.50 85 CYS A N 1
ATOM 684 C CA . CYS A 1 85 ? 7.213 8.037 2.577 1.00 89.50 85 CYS A CA 1
ATOM 685 C C . CYS A 1 85 ? 7.916 6.775 3.112 1.00 89.50 85 CYS A C 1
ATOM 687 O O . CYS A 1 85 ? 8.931 6.891 3.809 1.00 89.50 85 CYS A O 1
ATOM 689 N N . SER A 1 86 ? 7.349 5.583 2.896 1.00 86.44 86 SER A N 1
ATOM 690 C CA . SER A 1 86 ? 7.815 4.352 3.543 1.00 86.44 86 SER A CA 1
ATOM 691 C C . SER A 1 86 ? 9.228 3.954 3.110 1.00 86.44 86 SER A C 1
ATOM 693 O O . SER A 1 86 ? 10.004 3.497 3.948 1.00 86.44 86 SER A O 1
ATOM 695 N N . ASP A 1 87 ? 9.618 4.210 1.855 1.00 82.31 87 ASP A N 1
ATOM 696 C 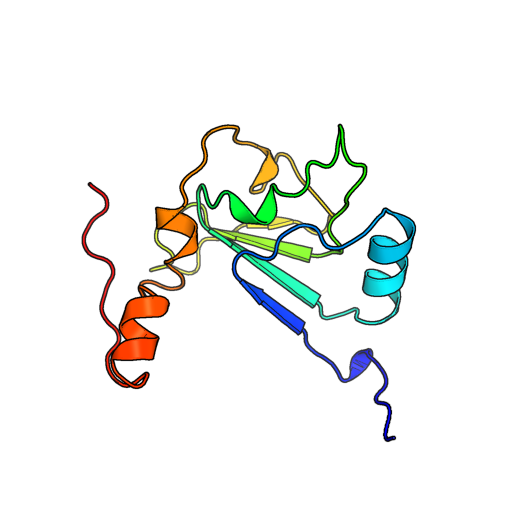CA . ASP A 1 87 ? 10.917 3.795 1.286 1.00 82.31 87 ASP A CA 1
ATOM 697 C C . ASP A 1 87 ? 12.143 4.480 1.920 1.00 82.31 87 ASP A C 1
ATOM 699 O O . ASP A 1 87 ? 13.290 4.152 1.619 1.00 82.31 87 ASP A O 1
ATOM 703 N N . ARG A 1 88 ? 11.938 5.416 2.849 1.00 76.94 88 ARG A N 1
ATOM 704 C CA . ARG A 1 88 ? 13.018 6.088 3.584 1.00 76.94 88 ARG A CA 1
ATOM 705 C C . ARG A 1 88 ? 13.691 5.221 4.655 1.00 76.94 88 ARG A C 1
ATOM 707 O O . ARG A 1 88 ? 14.679 5.662 5.243 1.00 76.94 88 ARG A O 1
ATOM 714 N N . ARG A 1 89 ? 13.121 4.062 5.012 1.00 70.25 89 ARG A N 1
ATOM 715 C CA . ARG A 1 89 ? 13.598 3.226 6.130 1.00 70.25 89 ARG A CA 1
ATOM 716 C C . ARG A 1 89 ? 13.966 1.819 5.672 1.00 70.25 89 ARG A C 1
ATOM 718 O O . ARG A 1 89 ? 13.222 1.183 4.944 1.00 70.25 89 ARG A O 1
ATOM 725 N N . LEU A 1 90 ? 15.091 1.325 6.193 1.00 65.62 90 LEU A N 1
ATOM 726 C CA . LEU A 1 90 ? 15.498 -0.086 6.105 1.00 65.62 90 LEU A CA 1
ATOM 727 C C . LEU A 1 90 ? 14.967 -0.922 7.284 1.00 65.62 90 LEU A C 1
ATOM 729 O O . LEU A 1 90 ? 14.993 -2.148 7.238 1.00 65.62 90 LEU A O 1
ATOM 733 N N . GLU A 1 91 ? 14.512 -0.270 8.359 1.00 70.00 91 GLU A N 1
ATOM 734 C CA . GLU A 1 91 ? 13.902 -0.954 9.498 1.00 70.00 91 GLU A CA 1
ATOM 735 C C . GLU A 1 91 ? 12.502 -1.447 9.142 1.00 70.00 91 GLU A C 1
ATOM 737 O O . GLU A 1 91 ? 11.643 -0.648 8.767 1.00 70.00 91 GLU A O 1
ATOM 742 N N . ALA A 1 92 ? 12.263 -2.740 9.348 1.00 83.00 92 ALA A N 1
ATOM 743 C CA . ALA A 1 92 ? 11.027 -3.399 8.960 1.00 83.00 92 ALA A CA 1
ATOM 744 C C . ALA A 1 92 ? 10.364 -4.134 10.144 1.00 83.00 92 ALA A C 1
ATOM 746 O O . ALA A 1 92 ? 11.035 -4.650 11.037 1.00 83.00 92 ALA A O 1
ATOM 747 N N . SER A 1 93 ? 9.032 -4.174 10.163 1.00 89.25 93 SER A N 1
ATOM 748 C CA . SER A 1 93 ? 8.180 -4.682 11.241 1.00 89.25 93 SER 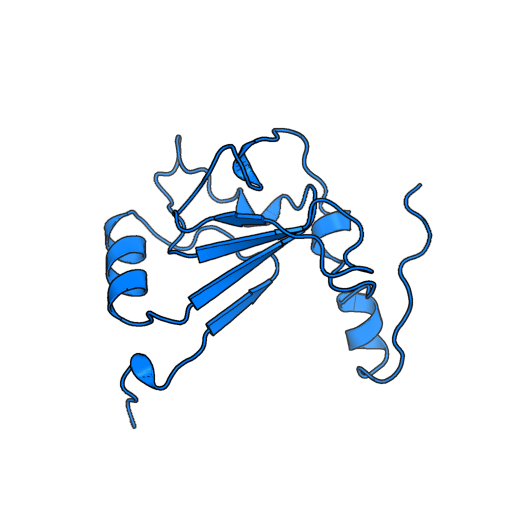A CA 1
ATOM 749 C C . SER A 1 93 ? 6.930 -5.334 10.659 1.00 89.25 93 SER A C 1
ATOM 751 O O . SER A 1 93 ? 6.022 -4.665 10.166 1.00 89.25 93 SER A O 1
ATOM 753 N N . ILE A 1 94 ? 6.824 -6.656 10.801 1.00 90.56 94 ILE A N 1
ATOM 754 C CA . ILE A 1 94 ? 5.581 -7.373 10.480 1.00 90.56 94 ILE A CA 1
ATOM 755 C C . ILE A 1 94 ? 4.447 -7.027 11.460 1.00 90.56 94 ILE A C 1
ATOM 757 O O . ILE A 1 94 ? 3.271 -7.142 11.135 1.00 90.56 94 ILE A O 1
ATOM 761 N N . ASN A 1 95 ? 4.770 -6.565 12.672 1.00 90.81 95 ASN A N 1
ATOM 762 C CA . ASN A 1 95 ? 3.745 -6.152 13.629 1.00 90.81 95 ASN A CA 1
ATOM 763 C C . ASN A 1 95 ? 3.039 -4.861 13.184 1.00 90.81 95 ASN A C 1
ATOM 765 O O . ASN A 1 95 ? 1.840 -4.721 13.429 1.00 90.81 95 ASN A O 1
ATOM 769 N N . ASP A 1 96 ? 3.749 -3.954 12.506 1.00 92.00 96 ASP A N 1
ATOM 770 C CA . ASP A 1 96 ? 3.159 -2.722 11.970 1.00 92.00 96 ASP A CA 1
ATOM 771 C C . ASP A 1 96 ? 2.203 -3.051 10.808 1.00 92.00 96 ASP A C 1
ATOM 773 O O . ASP A 1 96 ? 1.132 -2.454 10.723 1.00 92.00 96 ASP A O 1
ATOM 777 N N . HIS A 1 97 ? 2.500 -4.089 10.013 1.00 94.12 97 HIS A N 1
ATOM 778 C CA . HIS A 1 97 ? 1.609 -4.606 8.963 1.00 94.12 97 HIS A CA 1
ATOM 779 C C . HIS A 1 97 ? 0.241 -5.070 9.484 1.00 94.12 97 HIS A C 1
ATOM 781 O O . HIS A 1 97 ? -0.777 -4.976 8.809 1.00 94.12 97 HIS A O 1
ATOM 787 N N . HIS A 1 98 ? 0.170 -5.597 10.706 1.00 92.44 98 HIS A N 1
ATOM 788 C CA . HIS A 1 98 ? -1.084 -6.135 11.241 1.00 92.44 98 HIS A CA 1
ATOM 789 C C . HIS A 1 98 ? -2.019 -5.069 11.830 1.00 92.44 98 HIS A C 1
ATOM 791 O O . HIS A 1 98 ? -3.069 -5.418 12.388 1.00 92.44 98 HIS A O 1
ATOM 797 N N . ARG A 1 99 ? -1.651 -3.784 11.753 1.00 91.25 99 ARG A N 1
ATOM 798 C CA . ARG A 1 99 ? -2.312 -2.697 12.480 1.00 91.25 99 ARG A CA 1
ATOM 799 C C . ARG A 1 99 ? -2.623 -1.532 11.554 1.00 91.25 99 ARG A C 1
ATOM 801 O O . ARG A 1 99 ? -1.712 -0.924 11.019 1.00 91.25 99 ARG A O 1
ATOM 808 N N . TYR A 1 100 ? -3.897 -1.164 11.452 1.00 93.31 100 TYR A N 1
ATOM 809 C CA . TYR A 1 100 ? -4.321 0.056 10.760 1.00 93.31 100 TYR A CA 1
ATOM 810 C C . TYR A 1 100 ? -5.411 0.757 11.563 1.00 93.31 100 TYR A C 1
ATOM 812 O O . TYR A 1 100 ? -6.274 0.102 12.143 1.00 93.31 100 TYR A O 1
ATOM 820 N N . TYR A 1 101 ? -5.355 2.089 11.620 1.00 91.75 101 TYR A N 1
ATOM 821 C CA . TYR A 1 101 ? -6.335 2.944 12.310 1.00 91.75 101 TYR A CA 1
ATOM 822 C C . TYR A 1 101 ? -6.654 2.511 13.747 1.00 91.75 101 TYR A C 1
ATOM 824 O O . TYR A 1 101 ? -7.814 2.399 14.136 1.00 91.75 101 TYR A O 1
ATOM 832 N N . ASN A 1 102 ? -5.611 2.255 14.541 1.00 86.00 102 ASN A N 1
ATOM 833 C CA . ASN A 1 102 ? -5.727 1.780 15.922 1.00 86.00 102 ASN A CA 1
ATOM 834 C C . ASN A 1 102 ? -6.411 0.404 16.091 1.00 86.00 102 ASN A C 1
ATOM 836 O O . ASN A 1 102 ? -6.910 0.096 17.171 1.00 86.00 102 ASN A O 1
ATOM 840 N N . VAL A 1 103 ? -6.434 -0.428 15.046 1.00 87.69 103 VAL A N 1
ATOM 841 C CA . VAL A 1 103 ? -7.051 -1.759 15.075 1.00 87.69 103 VAL A CA 1
ATOM 842 C C . VAL A 1 103 ? -6.045 -2.823 14.654 1.00 87.69 103 VAL A C 1
ATOM 844 O O . VAL A 1 103 ? -5.438 -2.739 13.588 1.00 87.69 103 VAL A O 1
ATOM 847 N N . ALA A 1 104 ? -5.914 -3.875 15.465 1.00 90.38 104 ALA A N 1
ATOM 848 C CA . ALA A 1 104 ? -5.225 -5.100 15.066 1.00 90.38 104 ALA A CA 1
ATOM 849 C C . ALA A 1 104 ? -6.137 -5.939 14.149 1.00 90.38 104 ALA A C 1
ATOM 851 O O . ALA A 1 104 ? -7.011 -6.667 14.631 1.00 90.38 104 ALA A O 1
ATOM 852 N N . ILE A 1 105 ? -5.931 -5.846 12.832 1.00 89.19 105 ILE A N 1
ATOM 853 C CA . ILE A 1 105 ? -6.889 -6.293 11.805 1.00 89.19 105 ILE A CA 1
ATOM 854 C C . ILE A 1 105 ? -7.241 -7.777 11.935 1.00 89.19 105 ILE A C 1
ATOM 856 O O . ILE A 1 105 ? -8.418 -8.130 11.981 1.00 89.19 105 ILE A O 1
ATOM 860 N N . SER A 1 106 ? -6.250 -8.659 12.092 1.00 88.75 106 SER A N 1
ATOM 861 C CA . SER A 1 1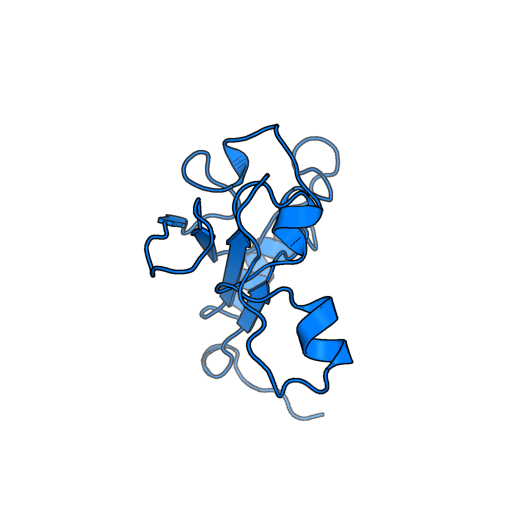06 ? -6.504 -10.103 12.210 1.00 88.75 106 SER A CA 1
ATOM 862 C C . SER A 1 106 ? -7.300 -10.465 13.468 1.00 88.75 106 SER A C 1
ATOM 864 O O . SER A 1 106 ? -8.086 -11.411 13.459 1.00 88.75 106 SER A O 1
ATOM 866 N N . LYS A 1 107 ? -7.109 -9.726 14.571 1.00 88.00 107 LYS A N 1
ATOM 867 C CA . LYS A 1 107 ? -7.850 -9.950 15.822 1.00 88.00 107 LYS A CA 1
ATOM 868 C C . LYS A 1 107 ? -9.274 -9.409 15.716 1.00 88.00 107 LYS A C 1
ATOM 870 O O . LYS A 1 107 ? -10.202 -10.093 16.133 1.00 88.00 107 LYS A O 1
ATOM 875 N N . TRP A 1 108 ? -9.438 -8.233 15.111 1.00 88.06 108 TRP A N 1
ATOM 876 C CA . TRP A 1 108 ? -10.739 -7.641 14.800 1.00 88.06 108 TRP A CA 1
ATOM 877 C C . TRP A 1 108 ? -11.580 -8.547 13.895 1.00 88.06 108 TRP A C 1
ATOM 879 O O . TRP A 1 108 ? -12.731 -8.835 14.221 1.00 88.06 108 TRP A O 1
ATOM 889 N N . GLY A 1 109 ? -10.977 -9.091 12.834 1.00 88.81 109 GLY A N 1
ATOM 890 C CA . GLY A 1 109 ? -11.630 -10.046 11.940 1.00 88.81 109 GLY A CA 1
ATOM 891 C C . GLY A 1 109 ? -12.077 -11.320 12.662 1.00 88.81 109 GLY A C 1
ATOM 892 O O . GLY A 1 109 ? -13.235 -11.714 12.555 1.00 88.81 109 GLY A O 1
ATOM 893 N N . ARG A 1 110 ? -11.206 -11.931 13.482 1.00 89.25 110 ARG A N 1
ATOM 894 C CA . ARG A 1 110 ? -11.569 -13.117 14.290 1.00 89.25 110 ARG A CA 1
ATOM 895 C C . ARG A 1 110 ? -12.666 -12.845 15.322 1.00 89.25 110 ARG A C 1
ATOM 897 O O . ARG A 1 110 ? -13.382 -13.768 15.689 1.00 89.25 110 ARG A O 1
ATOM 904 N N . ALA A 1 111 ? -12.805 -11.603 15.780 1.00 87.81 111 ALA A N 1
ATOM 905 C CA . ALA A 1 111 ? -13.876 -11.174 16.679 1.00 87.81 111 ALA A CA 1
ATOM 906 C C . ALA A 1 111 ? -15.189 -10.829 15.942 1.00 87.81 111 ALA A C 1
ATOM 908 O O . ALA A 1 111 ? -16.100 -10.252 16.536 1.00 87.81 111 ALA A O 1
ATOM 909 N N . GLY A 1 112 ? -15.294 -11.136 14.644 1.00 89.00 112 GLY A N 1
ATOM 910 C CA . GLY A 1 112 ? -16.491 -10.873 13.846 1.00 89.00 112 GLY A CA 1
ATOM 911 C C . GLY A 1 112 ? -16.667 -9.406 13.458 1.00 89.00 112 GLY A C 1
ATOM 912 O O . GLY A 1 112 ? -17.786 -8.985 13.191 1.00 89.00 112 GLY A O 1
ATOM 913 N N . CYS A 1 113 ? -15.589 -8.618 13.443 1.00 87.31 113 CYS A N 1
ATOM 914 C CA . CYS A 1 113 ? -15.600 -7.212 13.027 1.00 87.31 113 CYS A CA 1
ATOM 915 C C . CYS A 1 113 ? -16.446 -6.278 13.918 1.00 87.31 113 CYS A C 1
ATOM 917 O O . CYS A 1 113 ? -16.837 -5.194 13.489 1.00 87.31 113 CYS A O 1
ATOM 919 N N . THR A 1 114 ? -16.731 -6.676 15.161 1.00 79.69 114 THR A N 1
ATOM 920 C CA . THR A 1 114 ? -17.683 -5.972 16.043 1.00 79.69 114 THR A CA 1
ATOM 921 C C . THR A 1 114 ? -17.035 -5.078 17.103 1.00 79.69 114 THR A C 1
ATOM 923 O O . THR A 1 114 ? -17.683 -4.161 17.600 1.00 79.69 114 THR A O 1
ATOM 926 N N . VAL A 1 115 ? -15.764 -5.307 17.458 1.00 68.12 115 VAL A N 1
ATOM 927 C CA . VAL A 1 115 ? -15.096 -4.605 18.572 1.00 68.12 115 VAL A CA 1
ATOM 928 C C . VAL A 1 115 ? -13.819 -3.934 18.089 1.00 68.12 115 VAL A C 1
ATOM 930 O O . VAL A 1 115 ? -12.859 -4.629 17.765 1.00 68.12 115 VAL A O 1
ATOM 933 N N . ASN A 1 116 ? -13.765 -2.598 18.099 1.00 63.31 116 ASN A N 1
ATOM 934 C CA . ASN A 1 116 ? -12.527 -1.849 17.859 1.00 63.31 116 ASN A CA 1
ATOM 935 C C . ASN A 1 116 ? -11.545 -2.121 19.000 1.00 63.31 116 ASN A C 1
ATOM 937 O O . ASN A 1 116 ? -11.548 -1.448 20.030 1.00 63.31 116 ASN A O 1
ATOM 941 N N . GLN A 1 117 ? -10.725 -3.155 18.845 1.00 60.44 117 GLN A N 1
ATOM 942 C CA . GLN A 1 117 ? -9.687 -3.456 19.812 1.00 60.44 117 GLN A CA 1
ATOM 943 C C . GLN A 1 117 ? -8.540 -2.486 19.575 1.00 60.44 117 GLN A C 1
ATOM 945 O O . GLN A 1 117 ? -7.763 -2.674 18.638 1.00 60.44 117 GLN A O 1
ATOM 950 N N . ALA A 1 118 ? -8.488 -1.448 20.415 1.00 60.38 118 ALA A N 1
ATOM 951 C CA . ALA A 1 118 ? -7.406 -0.478 20.429 1.00 60.38 118 ALA A CA 1
ATOM 952 C C . ALA A 1 118 ? -6.050 -1.195 20.411 1.00 60.38 118 ALA A C 1
ATOM 954 O O . ALA A 1 118 ? -5.873 -2.239 21.055 1.00 60.38 118 ALA A O 1
ATOM 955 N N . ASN A 1 119 ? -5.088 -0.636 19.680 1.00 52.97 119 ASN A N 1
ATOM 956 C CA . ASN A 1 119 ? -3.720 -1.115 19.738 1.00 52.97 119 ASN A CA 1
ATOM 957 C C . ASN A 1 119 ? -3.239 -1.026 21.199 1.00 52.97 119 ASN A C 1
ATOM 959 O O . ASN A 1 119 ? -3.317 0.058 21.783 1.00 52.97 119 ASN A O 1
ATOM 963 N N . PRO A 1 120 ? -2.726 -2.113 21.814 1.00 52.00 120 PRO A N 1
ATOM 964 C CA . PRO A 1 120 ? -1.896 -1.956 22.999 1.00 52.00 120 PRO A CA 1
ATOM 965 C C . PRO A 1 120 ? -0.742 -0.990 22.680 1.00 52.00 120 PRO A C 1
ATOM 967 O O . PRO A 1 120 ? -0.334 -0.910 21.513 1.00 52.00 120 PRO A O 1
ATOM 970 N N . PRO A 1 121 ? -0.225 -0.256 23.682 1.00 46.97 121 PRO A N 1
ATOM 971 C CA . PRO A 1 121 ? 0.922 0.623 23.494 1.00 46.97 121 PRO A CA 1
ATOM 972 C C . PRO A 1 121 ? 2.052 -0.135 22.797 1.00 46.97 121 PRO A C 1
ATOM 974 O O . PRO A 1 121 ? 2.267 -1.316 23.079 1.00 46.97 121 PRO A O 1
ATOM 977 N N . ALA A 1 122 ? 2.741 0.530 21.868 1.00 47.59 122 ALA A N 1
ATOM 978 C CA . ALA A 1 122 ? 3.964 -0.019 21.303 1.00 47.59 122 ALA A CA 1
ATOM 979 C C . ALA A 1 122 ? 4.940 -0.292 22.458 1.00 47.59 122 ALA A C 1
ATOM 981 O O . ALA A 1 122 ? 5.182 0.602 23.270 1.00 47.59 122 ALA A O 1
ATOM 982 N N . SER A 1 123 ? 5.410 -1.536 22.558 1.00 45.56 123 SER A N 1
ATOM 983 C CA . SER A 1 123 ? 6.525 -1.926 23.425 1.00 45.56 123 SER A CA 1
ATOM 984 C C . SER A 1 123 ? 7.823 -1.307 22.934 1.00 45.56 123 SER A C 1
ATOM 986 O O . SER A 1 123 ? 8.033 -1.394 21.699 1.00 45.56 123 SER A O 1
#

pLDDT: mean 87.63, std 11.37, range [45.56, 96.75]

Organism: Parelaphostrongylus tenuis (NCBI:txid148309)

Sequence (123 aa):
MKLYNGDRIRLVTFGQPRTGDVDFALAHKKQIAQSFRVAHSRDIVPHLPLEVIEHYYHHKSEVFYNNNMTTANYINCDDGGSSQCSDRRLEASINDHHRYYNVAISKWGRAGCTVNQANPPAS

Secondary structure (DSSP, 8-state):
-----GGG-EEEEESPPP-B-HHHHHHHHHH-SEEEEEEETTBSGGG-S-HHHH--B--S-EEEE-S-SSS---EEE-SSS-TTSGGG----BHHHHTEETTEEHHHHHHTTT----BPPPP-

InterPro domains:
  IPR002921 Fungal lipase-type domain [PF01764] (6-51)
  IPR029058 Alpha/Beta hydrolase fold [G3DSA:3.40.50.1820] (1-108)
  IPR029058 Alpha/Beta hydrolase fold [SSF53474] (5-108)

Radius of gyration: 15.4 Å; chains: 1; bounding box: 37×26×42 Å

Foldseek 3Di:
DDDDQLVPDAAEEELAAQDDAPVVLVVCCVRHVNYEYEYFAQACRNCPPPCPPPRGWHHDKYWADNDQQCDSDTDIRGGRDDCVHNNVDPRHDNQRSQGHNQARNVVCVVVVVPDRNGDDPDD